Protein AF-A0A1X0WHD8-F1 (afdb_monomer_lite)

Structure (mmCIF, N/CA/C/O backbone):
data_AF-A0A1X0WHD8-F1
#
_entry.id   AF-A0A1X0WHD8-F1
#
loop_
_atom_site.group_PDB
_atom_site.id
_atom_site.type_symbol
_atom_site.label_atom_id
_atom_site.label_alt_id
_atom_site.label_comp_id
_atom_site.label_asym_id
_atom_site.label_entity_id
_atom_site.label_seq_id
_atom_site.pdbx_PDB_ins_code
_atom_site.Cartn_x
_atom_site.Cartn_y
_atom_site.Cartn_z
_atom_site.occupancy
_atom_site.B_iso_or_equiv
_atom_site.auth_seq_id
_atom_site.auth_comp_id
_atom_site.auth_asym_id
_atom_site.auth_atom_id
_atom_site.pdbx_PDB_model_num
ATOM 1 N N . MET A 1 1 ? -40.326 7.541 29.564 1.00 38.59 1 MET A N 1
ATOM 2 C CA . MET A 1 1 ? -40.046 6.087 29.565 1.00 38.59 1 MET A CA 1
ATOM 3 C C . MET A 1 1 ? -38.547 5.877 29.386 1.00 38.59 1 MET A C 1
ATOM 5 O O . MET A 1 1 ? -38.040 6.093 28.293 1.00 38.59 1 MET A O 1
ATOM 9 N N . MET A 1 2 ? -37.828 5.545 30.461 1.00 30.30 2 MET A N 1
ATOM 10 C CA . MET A 1 2 ? -36.387 5.266 30.419 1.00 30.30 2 MET A CA 1
ATOM 11 C C . MET A 1 2 ? -36.145 3.893 29.778 1.00 30.30 2 MET A C 1
ATOM 13 O O . MET A 1 2 ? -36.699 2.892 30.233 1.00 30.30 2 MET A O 1
ATOM 17 N N . ARG A 1 3 ? -35.353 3.841 28.699 1.00 38.72 3 ARG A N 1
ATOM 18 C CA . ARG A 1 3 ? -34.968 2.578 28.054 1.00 38.72 3 ARG A CA 1
ATOM 19 C C . ARG A 1 3 ? -33.842 1.933 28.862 1.00 38.72 3 ARG A C 1
ATOM 21 O O . ARG A 1 3 ? -32.819 2.564 29.108 1.00 38.72 3 ARG A O 1
ATOM 28 N N . LYS A 1 4 ? -34.078 0.687 29.289 1.00 38.88 4 LYS A N 1
ATOM 29 C CA . LYS A 1 4 ? -33.125 -0.174 30.003 1.00 38.88 4 LYS A CA 1
ATOM 30 C C . LYS A 1 4 ? -31.788 -0.202 29.254 1.00 38.88 4 LYS A C 1
ATOM 32 O O . LYS A 1 4 ? -31.759 -0.543 28.074 1.00 38.88 4 LYS A O 1
ATOM 37 N N . GLY A 1 5 ? -30.714 0.175 29.947 1.00 40.56 5 GLY A N 1
ATOM 38 C CA . GLY A 1 5 ? -29.352 0.106 29.431 1.00 40.56 5 GLY A CA 1
ATOM 39 C C . GLY A 1 5 ? -28.980 -1.333 29.084 1.00 40.56 5 GLY A C 1
ATOM 40 O O . GLY A 1 5 ? -29.236 -2.253 29.862 1.00 40.56 5 GLY A O 1
ATOM 41 N N . TYR A 1 6 ? -28.403 -1.523 27.902 1.00 46.00 6 TYR A N 1
ATOM 42 C CA . TYR A 1 6 ? -27.794 -2.792 27.530 1.00 46.00 6 TYR A CA 1
ATOM 43 C C . TYR A 1 6 ? -26.457 -2.933 28.269 1.00 46.00 6 TYR A C 1
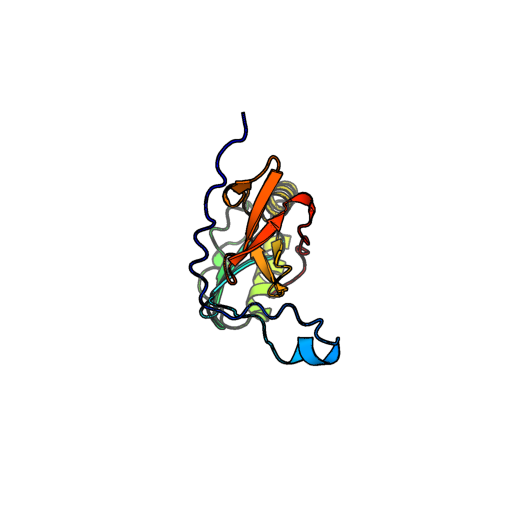ATOM 45 O O . TYR A 1 6 ? -25.655 -1.997 28.232 1.00 46.00 6 TYR A O 1
ATOM 53 N N . PRO A 1 7 ? -26.182 -4.070 28.930 1.00 37.12 7 PRO A N 1
ATOM 54 C CA . PRO A 1 7 ? -24.864 -4.322 29.483 1.00 37.12 7 PRO A CA 1
ATOM 55 C C . PRO A 1 7 ? -23.889 -4.527 28.323 1.00 37.12 7 PRO A C 1
ATOM 57 O O . PRO A 1 7 ? -24.056 -5.434 27.504 1.00 37.12 7 PRO A O 1
ATOM 60 N N . VAL A 1 8 ? -22.872 -3.669 28.255 1.00 41.53 8 VAL A N 1
ATOM 61 C CA . VAL A 1 8 ? -21.706 -3.869 27.397 1.00 41.53 8 VAL A CA 1
ATOM 62 C C . VAL A 1 8 ? -21.132 -5.239 27.750 1.00 41.53 8 VAL A C 1
ATOM 64 O O . VAL A 1 8 ? -20.699 -5.459 28.880 1.00 41.53 8 VAL A O 1
ATOM 67 N N . LYS A 1 9 ? -21.153 -6.189 26.811 1.00 35.97 9 LYS A N 1
ATOM 68 C CA . LYS A 1 9 ? -20.412 -7.445 26.962 1.00 35.97 9 LYS A CA 1
ATOM 69 C C . LYS A 1 9 ? -18.928 -7.137 26.769 1.00 35.97 9 LYS A C 1
ATOM 71 O O . LYS A 1 9 ? -18.366 -7.397 25.712 1.00 35.97 9 LYS A O 1
ATOM 76 N N . THR A 1 10 ? -18.298 -6.565 27.791 1.00 41.03 10 THR A N 1
ATOM 77 C CA . THR A 1 10 ? -16.843 -6.498 27.910 1.00 41.03 10 THR A CA 1
ATOM 78 C C . THR A 1 10 ? -16.320 -7.903 28.195 1.00 41.03 10 THR A C 1
ATOM 80 O O . THR A 1 10 ? -16.030 -8.274 29.329 1.00 41.03 10 THR A O 1
ATOM 83 N N . TYR A 1 11 ? -16.149 -8.715 27.153 1.00 39.66 11 TYR A N 1
ATOM 84 C CA . TYR A 1 11 ? -15.201 -9.828 27.225 1.00 39.66 11 TYR A CA 1
ATOM 85 C C . TYR A 1 11 ? -13.782 -9.292 27.010 1.00 39.66 11 TYR A C 1
ATOM 87 O O . TYR A 1 11 ? -13.092 -9.662 26.072 1.00 39.66 11 TYR A O 1
ATOM 95 N N . CYS A 1 12 ? -13.357 -8.421 27.924 1.00 36.97 12 CYS A N 1
ATOM 96 C CA . CYS A 1 12 ? -11.963 -8.071 28.148 1.00 36.97 12 CYS A CA 1
ATOM 97 C C . CYS A 1 12 ? -11.712 -8.253 29.645 1.00 36.97 12 CYS A C 1
ATOM 99 O O . CYS A 1 12 ? -11.910 -7.343 30.445 1.00 36.97 12 CYS A O 1
ATOM 101 N N . LYS A 1 13 ? -11.298 -9.461 30.041 1.00 40.00 13 LYS A N 1
ATOM 102 C CA . LYS A 1 13 ? -10.571 -9.643 31.301 1.00 40.00 13 LYS A CA 1
ATOM 103 C C . LYS A 1 13 ? -9.186 -9.031 31.102 1.00 40.00 13 LYS A C 1
ATOM 105 O O . LYS A 1 13 ? -8.266 -9.706 30.662 1.00 40.00 13 LYS A O 1
ATOM 110 N N . GLY A 1 14 ? -9.067 -7.744 31.389 1.00 34.22 14 GLY A N 1
ATOM 111 C CA . GLY A 1 14 ? -7.804 -7.022 31.418 1.00 34.22 14 GLY A CA 1
ATOM 112 C C . GLY A 1 14 ? -8.010 -5.754 32.225 1.00 34.22 14 GLY A C 1
ATOM 113 O O . GLY A 1 14 ? -8.841 -4.931 31.859 1.00 34.22 14 GLY A O 1
ATOM 114 N N . ASN A 1 15 ? -7.321 -5.648 33.361 1.00 36.97 15 ASN A N 1
ATOM 115 C CA . ASN A 1 15 ? -7.393 -4.521 34.287 1.00 36.97 15 ASN A CA 1
ATOM 116 C C . ASN A 1 15 ? -7.232 -3.184 33.552 1.00 36.97 15 ASN A C 1
ATOM 118 O O . ASN A 1 15 ? -6.120 -2.796 33.202 1.00 36.97 15 ASN A O 1
ATOM 122 N N . SER A 1 16 ? -8.325 -2.443 33.380 1.00 38.00 16 SER A N 1
ATOM 123 C CA . SER A 1 16 ? -8.271 -1.046 32.965 1.00 38.00 16 SER A CA 1
ATOM 124 C C . SER A 1 16 ? -7.974 -0.173 34.184 1.00 38.00 16 SER A C 1
ATOM 126 O O . SER A 1 16 ? -8.848 0.522 34.703 1.00 38.00 16 SER A O 1
ATOM 128 N N . ASN A 1 17 ? -6.727 -0.210 34.652 1.00 33.12 17 ASN A N 1
ATOM 129 C CA . ASN A 1 17 ? -6.188 0.924 35.385 1.00 33.12 17 ASN A CA 1
ATOM 130 C C . ASN A 1 17 ? -5.932 2.021 34.349 1.00 33.12 17 ASN A C 1
ATOM 132 O O . ASN A 1 17 ? -4.905 2.029 33.679 1.00 33.12 17 ASN A O 1
ATOM 136 N N . TYR A 1 18 ? -6.886 2.943 34.206 1.00 39.44 18 TYR A N 1
ATOM 137 C CA . TYR A 1 18 ? -6.640 4.259 33.618 1.00 39.44 18 TYR A CA 1
ATOM 138 C C . TYR A 1 18 ? -5.752 5.057 34.587 1.00 39.44 18 TYR A C 1
ATOM 140 O O . TYR A 1 18 ? -6.187 6.001 35.244 1.00 39.44 18 TYR A O 1
ATOM 148 N N . SER A 1 19 ? -4.498 4.637 34.734 1.00 39.78 19 SER A N 1
ATOM 149 C CA . SER A 1 19 ? -3.451 5.451 35.332 1.00 39.78 19 SER A CA 1
ATOM 150 C C . SER A 1 19 ? -2.824 6.271 34.217 1.00 39.78 19 SER A C 1
ATOM 152 O O . SER A 1 19 ? -2.398 5.731 33.200 1.00 39.78 19 SER A O 1
ATOM 154 N N . ARG A 1 20 ? -2.815 7.591 34.407 1.00 44.66 20 ARG A N 1
ATOM 155 C CA . ARG A 1 20 ? -2.038 8.556 33.627 1.00 44.66 20 ARG A CA 1
ATOM 156 C C . ARG A 1 20 ? -0.572 8.111 33.635 1.00 44.66 20 ARG A C 1
ATOM 158 O O . ARG A 1 20 ? 0.134 8.410 34.591 1.00 44.66 20 ARG A O 1
ATOM 165 N N . LEU A 1 21 ? -0.160 7.354 32.625 1.00 39.25 21 LEU A N 1
ATOM 166 C CA . LEU A 1 21 ? 1.237 6.984 32.436 1.00 39.25 21 LEU A CA 1
ATOM 167 C C . LEU A 1 21 ? 1.997 8.240 32.006 1.00 39.25 21 LEU A C 1
ATOM 169 O O . LEU A 1 21 ? 1.504 9.026 31.189 1.00 39.25 21 LEU A O 1
ATOM 173 N N . SER A 1 22 ? 3.158 8.461 32.616 1.00 45.62 22 SER A N 1
ATOM 174 C CA . SER A 1 22 ? 4.048 9.552 32.232 1.00 45.62 22 SER A CA 1
ATOM 175 C C . SER A 1 22 ? 4.597 9.291 30.815 1.00 45.62 22 SER A C 1
ATOM 177 O O . SER A 1 22 ? 4.5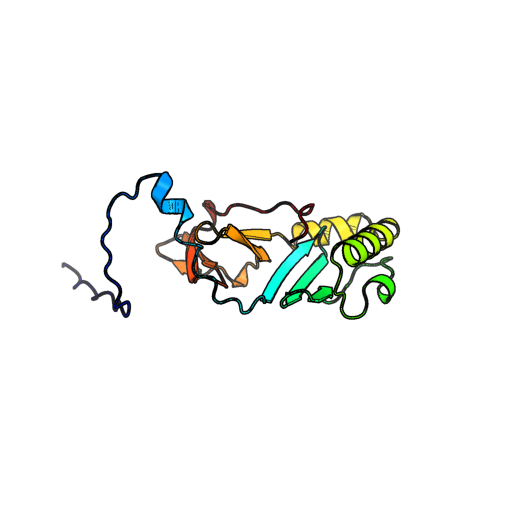91 8.145 30.356 1.00 45.62 22 SER A O 1
ATOM 179 N N . PRO A 1 23 ? 5.075 10.323 30.092 1.00 49.47 23 PRO A N 1
ATOM 180 C CA . PRO A 1 23 ? 5.638 10.155 28.748 1.00 49.47 23 PRO A CA 1
ATOM 181 C C . PRO A 1 23 ? 6.720 9.063 28.670 1.00 49.47 23 PRO A C 1
ATOM 183 O O . PRO A 1 23 ? 6.817 8.373 27.660 1.00 49.47 23 PRO A O 1
ATOM 186 N N . GLU A 1 24 ? 7.463 8.849 29.758 1.00 46.97 24 GLU A N 1
ATOM 187 C CA . GLU A 1 24 ? 8.553 7.870 29.856 1.00 46.97 24 GLU A CA 1
ATOM 188 C C . GLU A 1 24 ? 8.064 6.406 29.908 1.00 46.97 24 GLU A C 1
ATOM 190 O O . GLU A 1 24 ? 8.767 5.502 29.467 1.00 46.97 24 GLU A O 1
ATOM 195 N N . GLU A 1 25 ? 6.838 6.141 30.373 1.00 43.88 25 GLU A N 1
ATOM 196 C CA . GLU A 1 25 ? 6.283 4.776 30.454 1.00 43.88 25 GLU A CA 1
ATOM 197 C C . GLU A 1 25 ? 5.615 4.317 29.143 1.00 43.88 25 GLU A C 1
ATOM 199 O O . GLU A 1 25 ? 5.368 3.123 28.940 1.00 43.88 25 GLU A O 1
ATOM 204 N N . SER A 1 26 ? 5.359 5.251 28.219 1.00 48.78 26 SER A N 1
ATOM 205 C CA . SER A 1 26 ? 4.799 4.958 26.893 1.00 48.78 26 SER A CA 1
ATOM 206 C C . SER A 1 26 ? 5.786 4.254 25.950 1.00 48.78 26 SER A C 1
ATOM 208 O O . SER A 1 26 ? 5.366 3.611 24.990 1.00 48.78 26 SER A O 1
ATOM 210 N N . GLU A 1 27 ? 7.089 4.290 26.253 1.00 41.06 27 GLU A N 1
ATOM 211 C CA . GLU A 1 27 ? 8.131 3.659 25.432 1.00 41.06 27 GLU A CA 1
ATOM 212 C C . GLU A 1 27 ? 8.315 2.154 25.713 1.00 41.06 27 GLU A C 1
ATOM 214 O O . GLU A 1 27 ? 8.886 1.432 24.893 1.00 41.06 27 GLU A O 1
ATOM 219 N N . ILE A 1 28 ? 7.808 1.640 26.844 1.00 44.62 28 ILE A N 1
ATOM 220 C CA . ILE A 1 28 ? 8.048 0.246 27.275 1.00 44.62 28 ILE A CA 1
ATOM 221 C C . ILE A 1 28 ? 6.967 -0.719 26.763 1.00 44.62 28 ILE A C 1
ATOM 223 O O . ILE A 1 28 ? 7.211 -1.919 26.614 1.00 44.62 28 ILE A O 1
ATOM 227 N N . THR A 1 29 ? 5.785 -0.222 26.399 1.00 40.50 29 THR A N 1
ATOM 228 C CA . THR A 1 29 ? 4.740 -1.055 25.794 1.00 40.50 29 THR A CA 1
ATOM 229 C C . THR A 1 29 ? 4.767 -0.896 24.283 1.00 40.50 29 THR A C 1
ATOM 231 O O . THR A 1 29 ? 4.023 -0.114 23.701 1.00 40.50 29 THR A O 1
ATOM 234 N N . LYS A 1 30 ? 5.626 -1.682 23.615 1.00 48.72 30 LYS A N 1
ATOM 235 C CA . LYS A 1 30 ? 5.464 -1.898 22.170 1.00 48.72 30 LYS A CA 1
ATOM 236 C C . LYS A 1 30 ? 3.996 -2.266 21.927 1.00 48.72 30 LYS A C 1
ATOM 238 O O . LYS A 1 30 ? 3.521 -3.218 22.555 1.00 48.72 30 LYS A O 1
ATOM 243 N N . PRO A 1 31 ? 3.271 -1.529 21.073 1.00 50.66 31 PRO A N 1
ATOM 244 C CA . PRO A 1 31 ? 1.861 -1.789 20.867 1.00 50.66 31 PRO A CA 1
ATOM 245 C C . PRO A 1 31 ? 1.676 -3.232 20.399 1.00 50.66 31 PRO A C 1
ATOM 247 O O . PRO A 1 31 ? 2.436 -3.743 19.572 1.00 50.66 31 PRO A O 1
ATOM 250 N N . PHE A 1 32 ? 0.695 -3.908 20.992 1.00 47.78 32 PHE A N 1
ATOM 251 C CA . PHE A 1 32 ? 0.375 -5.298 20.702 1.00 47.78 32 PHE A CA 1
ATOM 252 C C . PHE A 1 32 ? 0.026 -5.442 19.213 1.00 47.78 32 PHE A C 1
ATOM 254 O O . PHE A 1 32 ? -1.033 -5.005 18.767 1.00 47.78 32 PHE A O 1
ATOM 261 N N . ASN A 1 33 ? 0.938 -6.031 18.438 1.00 54.28 33 ASN A N 1
ATOM 262 C CA . ASN A 1 33 ? 0.781 -6.242 17.002 1.00 54.28 33 ASN A CA 1
ATOM 263 C C . ASN A 1 33 ? 0.529 -7.730 16.738 1.00 54.28 33 ASN A C 1
ATOM 265 O O . ASN A 1 33 ? 1.459 -8.530 16.794 1.00 54.28 33 ASN A O 1
ATOM 269 N N . THR A 1 34 ? -0.708 -8.101 16.392 1.00 59.00 34 THR A N 1
ATOM 270 C CA . THR A 1 34 ? -1.079 -9.503 16.076 1.00 59.00 34 THR A CA 1
ATOM 271 C C . THR A 1 34 ? -0.734 -9.936 14.653 1.00 59.00 34 THR A C 1
ATOM 273 O O . THR A 1 34 ? -1.113 -11.014 14.214 1.00 59.00 34 THR A O 1
ATOM 276 N N . HIS A 1 35 ? -0.032 -9.097 13.895 1.00 66.62 35 HIS A N 1
ATOM 277 C CA . HIS A 1 35 ? 0.006 -9.239 12.444 1.00 66.62 35 HIS A CA 1
ATOM 278 C C . HIS A 1 35 ? 0.889 -10.375 11.889 1.00 66.62 35 HIS A C 1
ATOM 280 O O . HIS A 1 35 ? 0.939 -10.503 10.675 1.00 66.62 35 HIS A O 1
ATOM 286 N N . ASP A 1 36 ? 1.594 -11.191 12.689 1.00 68.31 36 ASP A N 1
ATOM 287 C CA . ASP A 1 36 ? 2.542 -12.224 12.196 1.00 68.31 36 ASP A CA 1
ATOM 288 C C . ASP A 1 36 ? 3.514 -11.704 11.106 1.00 68.31 36 ASP A C 1
ATOM 290 O O . ASP A 1 36 ? 3.873 -12.403 10.154 1.00 68.31 36 ASP A O 1
ATOM 294 N N . GLY A 1 37 ? 3.889 -10.421 11.189 1.00 75.06 37 GLY A N 1
ATOM 295 C CA . GLY A 1 37 ? 4.713 -9.743 10.183 1.00 75.06 37 GLY A CA 1
ATOM 296 C C . GLY A 1 37 ? 4.002 -9.450 8.853 1.00 75.06 37 GLY A C 1
ATOM 297 O O . GLY A 1 37 ? 4.665 -9.040 7.899 1.00 75.06 37 GLY A O 1
ATOM 298 N N . ARG A 1 38 ? 2.689 -9.686 8.753 1.00 86.56 38 ARG A N 1
ATOM 299 C CA . ARG A 1 38 ? 1.852 -9.463 7.571 1.00 86.56 38 ARG A CA 1
ATOM 300 C C . ARG A 1 38 ? 1.283 -8.052 7.548 1.00 86.56 38 ARG A C 1
ATOM 302 O O . ARG A 1 38 ? 0.526 -7.672 8.430 1.00 86.56 38 ARG A O 1
ATOM 309 N N . MET A 1 39 ? 1.559 -7.311 6.487 1.00 90.31 39 MET A N 1
ATOM 310 C CA . MET A 1 39 ? 1.070 -5.948 6.322 1.00 90.31 39 MET A CA 1
ATOM 311 C C . MET A 1 39 ? 0.743 -5.674 4.859 1.00 90.31 39 MET A C 1
ATOM 313 O O . MET A 1 39 ? 1.511 -6.047 3.980 1.00 90.31 39 MET A O 1
ATOM 317 N N . SER A 1 40 ? -0.377 -5.009 4.593 1.00 93.31 40 SER A N 1
ATOM 318 C CA . SER A 1 40 ? -0.713 -4.505 3.259 1.00 93.31 40 SER A CA 1
ATOM 319 C C . SER A 1 40 ? -0.700 -2.982 3.274 1.00 93.31 40 SER A C 1
ATOM 321 O O . SER A 1 40 ? -1.399 -2.379 4.087 1.00 93.31 40 SER A O 1
ATOM 323 N N . PHE A 1 41 ? 0.042 -2.363 2.362 1.00 94.25 41 PHE A N 1
ATOM 324 C CA . PHE A 1 41 ? 0.137 -0.907 2.224 1.00 94.25 41 PHE A CA 1
ATOM 325 C C . PHE A 1 41 ? 0.236 -0.510 0.748 1.00 94.25 41 PHE A C 1
ATOM 327 O O . PHE A 1 41 ? 0.387 -1.361 -0.124 1.00 94.25 41 PHE A O 1
ATOM 334 N N . ALA A 1 42 ? 0.105 0.776 0.448 1.00 95.06 42 ALA A N 1
ATOM 335 C CA . ALA A 1 42 ? 0.313 1.336 -0.877 1.00 95.06 42 ALA A CA 1
ATOM 336 C C . ALA A 1 42 ? 1.655 2.070 -0.962 1.00 95.06 42 ALA A C 1
ATOM 338 O O . ALA A 1 42 ? 1.991 2.834 -0.064 1.00 95.06 42 ALA A O 1
ATOM 339 N N . TYR A 1 43 ? 2.382 1.905 -2.061 1.00 95.50 43 TYR A N 1
ATOM 340 C CA . TYR A 1 43 ? 3.532 2.735 -2.412 1.00 95.50 43 TYR A CA 1
ATOM 341 C C . TYR A 1 43 ? 3.304 3.321 -3.802 1.00 95.50 43 TYR A C 1
ATOM 343 O O . TYR A 1 43 ? 3.108 2.576 -4.766 1.00 95.50 43 TYR A O 1
ATOM 351 N N . LYS A 1 44 ? 3.243 4.654 -3.901 1.00 93.50 44 LYS A N 1
ATOM 352 C CA . LYS A 1 44 ? 2.946 5.391 -5.143 1.00 93.50 44 LYS A CA 1
ATOM 353 C C . LYS A 1 44 ? 1.713 4.868 -5.900 1.00 93.50 44 LYS A C 1
ATOM 355 O O . LYS A 1 44 ? 1.657 4.926 -7.125 1.00 93.50 44 LYS A O 1
ATOM 360 N N . GLY A 1 45 ? 0.715 4.366 -5.169 1.00 91.94 45 GLY A N 1
ATOM 361 C CA . GLY A 1 45 ? -0.532 3.816 -5.708 1.00 91.94 45 GLY A CA 1
ATOM 362 C C . GLY A 1 45 ? -0.522 2.308 -5.995 1.00 91.94 45 GLY A C 1
ATOM 363 O O . GLY A 1 45 ? -1.597 1.737 -6.194 1.00 91.94 45 GLY A O 1
ATOM 364 N N . LEU A 1 46 ? 0.630 1.631 -5.972 1.00 94.38 46 LEU A N 1
ATOM 365 C CA . LEU A 1 46 ? 0.706 0.167 -6.056 1.00 94.38 46 LEU A CA 1
ATOM 366 C C . LEU A 1 46 ? 0.501 -0.458 -4.680 1.00 94.38 46 LEU A C 1
ATOM 368 O O . LEU A 1 46 ? 1.024 0.041 -3.692 1.00 94.38 46 LEU A O 1
ATOM 372 N N . VAL A 1 47 ? -0.248 -1.557 -4.611 1.00 95.25 47 VAL A N 1
ATOM 373 C CA . VAL A 1 47 ? -0.492 -2.267 -3.350 1.00 95.25 47 VAL A CA 1
ATOM 374 C C . VAL A 1 47 ? 0.608 -3.294 -3.129 1.00 95.25 47 VAL A C 1
ATOM 376 O O . VAL A 1 47 ? 0.837 -4.146 -3.984 1.00 95.25 47 VAL A O 1
ATOM 379 N N . ILE A 1 48 ? 1.252 -3.229 -1.971 1.00 95.81 48 ILE A N 1
ATOM 380 C CA . ILE A 1 48 ? 2.324 -4.118 -1.545 1.00 95.81 48 ILE A CA 1
ATOM 381 C C . ILE A 1 48 ? 1.826 -4.948 -0.369 1.00 95.81 48 ILE A C 1
ATOM 383 O O . ILE A 1 48 ? 1.333 -4.416 0.626 1.00 95.81 48 ILE A O 1
ATOM 387 N N . ASP A 1 49 ? 1.983 -6.260 -0.495 1.00 94.56 49 ASP A N 1
ATOM 388 C CA . ASP A 1 49 ? 1.805 -7.221 0.579 1.00 94.56 49 ASP A CA 1
ATOM 389 C C . ASP A 1 49 ? 3.175 -7.615 1.128 1.00 94.56 49 ASP A C 1
ATOM 391 O O . ASP A 1 49 ? 3.989 -8.235 0.440 1.00 94.56 49 ASP A O 1
ATOM 395 N N . LYS A 1 50 ? 3.411 -7.257 2.387 1.00 92.88 50 LYS A N 1
ATOM 396 C CA . LYS A 1 50 ? 4.567 -7.644 3.185 1.00 92.88 50 LYS A CA 1
ATOM 397 C C . LYS A 1 50 ? 4.199 -8.826 4.070 1.00 92.88 50 LYS A C 1
ATOM 399 O O . LYS A 1 50 ? 3.128 -8.843 4.674 1.00 92.88 50 LYS A O 1
ATOM 404 N N . ARG A 1 51 ? 5.094 -9.801 4.181 1.00 91.12 51 ARG A N 1
ATOM 405 C CA . ARG A 1 51 ? 5.040 -10.887 5.163 1.00 91.12 51 ARG A CA 1
ATOM 406 C C . ARG A 1 51 ? 6.449 -11.142 5.677 1.00 91.12 51 ARG A C 1
ATOM 408 O O . ARG A 1 51 ? 7.299 -11.634 4.940 1.00 91.12 51 ARG A O 1
ATOM 415 N N . ASN A 1 52 ? 6.703 -10.815 6.940 1.00 87.75 52 ASN A N 1
ATOM 416 C CA . ASN A 1 52 ? 8.049 -10.786 7.517 1.00 87.75 52 ASN A CA 1
ATOM 417 C C . ASN A 1 52 ? 8.964 -9.860 6.697 1.00 87.75 52 ASN A C 1
ATOM 419 O O . ASN A 1 52 ? 8.677 -8.667 6.584 1.00 87.75 52 ASN A O 1
ATOM 423 N N . SER A 1 53 ? 10.033 -10.406 6.119 1.00 87.88 53 SER A N 1
ATOM 424 C CA . SER A 1 53 ? 10.976 -9.694 5.248 1.00 87.88 53 SER A CA 1
ATOM 425 C C . SER A 1 53 ? 10.666 -9.866 3.760 1.00 87.88 53 SER A C 1
ATOM 427 O O . SER A 1 53 ? 11.486 -9.493 2.932 1.00 87.88 53 SER A O 1
ATOM 429 N N . LEU A 1 54 ? 9.526 -10.471 3.415 1.00 93.00 54 LEU A N 1
ATOM 430 C CA . LEU A 1 54 ? 9.123 -10.732 2.038 1.00 93.00 54 LEU A CA 1
ATOM 431 C C . LEU A 1 54 ? 8.077 -9.719 1.581 1.00 93.00 54 LEU A C 1
ATOM 433 O O . LEU A 1 54 ? 7.154 -9.409 2.332 1.00 93.00 54 LEU A O 1
ATOM 437 N N . TYR A 1 55 ? 8.194 -9.260 0.343 1.00 95.44 55 TYR A N 1
ATOM 438 C CA . TYR A 1 55 ? 7.327 -8.273 -0.286 1.00 95.44 55 TYR A CA 1
ATOM 439 C C . TYR A 1 55 ? 6.819 -8.811 -1.618 1.00 95.44 55 TYR A C 1
ATOM 441 O O . TYR A 1 55 ? 7.559 -9.451 -2.362 1.00 95.44 55 TYR A O 1
ATOM 449 N N . SER A 1 56 ? 5.568 -8.524 -1.941 1.00 95.81 56 SER A N 1
ATOM 450 C CA . SER A 1 56 ? 4.963 -8.855 -3.231 1.00 95.81 56 SER A CA 1
ATOM 451 C C . SER A 1 56 ? 4.026 -7.732 -3.652 1.00 95.81 56 SER A C 1
ATOM 453 O O . SER A 1 56 ? 3.345 -7.145 -2.809 1.00 95.81 56 SER A O 1
ATOM 455 N N . VAL A 1 57 ? 4.006 -7.403 -4.941 1.00 95.38 57 VAL A N 1
ATOM 456 C CA . VAL A 1 57 ? 3.095 -6.386 -5.476 1.00 95.38 57 VAL A CA 1
ATOM 457 C C . VAL A 1 57 ? 1.814 -7.069 -5.930 1.00 95.38 57 VAL A C 1
ATOM 459 O O . VAL A 1 57 ? 1.845 -8.027 -6.699 1.00 95.38 57 VAL A O 1
ATOM 462 N N . ARG A 1 58 ? 0.671 -6.578 -5.455 1.00 92.44 58 ARG A N 1
ATOM 463 C CA . ARG A 1 58 ? -0.637 -7.139 -5.787 1.00 92.44 58 ARG A CA 1
ATOM 464 C C . ARG A 1 58 ? -1.164 -6.544 -7.091 1.00 92.44 58 ARG A C 1
ATOM 466 O O . ARG A 1 58 ? -1.324 -5.328 -7.173 1.00 92.44 58 ARG A O 1
ATOM 473 N N . ASP A 1 59 ? -1.500 -7.412 -8.049 1.00 79.31 59 ASP A N 1
ATOM 474 C CA . ASP A 1 59 ? -2.233 -7.137 -9.296 1.00 79.31 59 ASP A CA 1
ATOM 475 C C . ASP A 1 59 ? -2.003 -5.737 -9.892 1.00 79.31 59 ASP A C 1
ATOM 477 O O . ASP A 1 59 ? -2.824 -4.821 -9.744 1.00 79.31 59 ASP A O 1
ATOM 481 N N . VAL A 1 60 ? -0.902 -5.572 -10.627 1.00 83.06 60 VAL A N 1
ATOM 482 C CA . VAL A 1 60 ? -0.592 -4.306 -11.298 1.00 83.06 60 VAL A CA 1
ATOM 483 C C . VAL A 1 60 ? -1.443 -4.149 -12.558 1.00 83.06 60 VAL A C 1
ATOM 485 O O . VAL A 1 60 ? -1.108 -4.634 -13.633 1.00 83.06 60 VAL A O 1
ATOM 488 N N . LYS A 1 61 ? -2.568 -3.442 -12.428 1.00 81.81 61 LYS A N 1
ATOM 489 C CA . LYS A 1 61 ? -3.456 -3.073 -13.546 1.00 81.81 61 LYS A CA 1
ATOM 490 C C . LYS A 1 61 ? -3.189 -1.640 -14.009 1.00 81.81 61 LYS A C 1
ATOM 492 O O . LYS A 1 61 ? -4.098 -0.809 -14.014 1.00 81.81 61 LYS A O 1
ATOM 497 N N . LEU A 1 62 ? -1.933 -1.341 -14.332 1.00 89.12 62 LEU A N 1
ATOM 498 C CA . LEU A 1 62 ? -1.495 -0.024 -14.792 1.00 89.12 62 LEU A CA 1
ATOM 499 C C . LEU A 1 62 ? -0.978 -0.128 -16.226 1.00 89.12 62 LEU A C 1
ATOM 501 O O . LEU A 1 62 ? -0.047 -0.876 -16.508 1.00 89.12 62 LEU A O 1
ATOM 505 N N . GLU A 1 63 ? -1.605 0.608 -17.141 1.00 88.12 63 GLU A N 1
ATOM 506 C CA . GLU A 1 63 ? -1.179 0.630 -18.540 1.00 88.12 63 GLU A CA 1
ATOM 507 C C . GLU A 1 63 ? 0.213 1.255 -18.671 1.00 88.12 63 GLU A C 1
ATOM 509 O O . GLU A 1 63 ? 0.500 2.280 -18.048 1.00 88.12 63 GLU A O 1
ATOM 514 N N . GLY A 1 64 ? 1.065 0.624 -19.481 1.00 87.88 64 GLY A N 1
ATOM 515 C CA . GLY A 1 64 ? 2.458 1.030 -19.675 1.00 87.88 64 GLY A CA 1
ATOM 516 C C . GLY A 1 64 ? 3.405 0.590 -18.557 1.00 87.88 64 GLY A C 1
ATOM 517 O O . GLY A 1 64 ? 4.615 0.755 -18.695 1.00 87.88 64 GLY A O 1
ATOM 518 N N . PHE A 1 65 ? 2.897 -0.006 -17.471 1.00 92.62 65 PHE A N 1
ATOM 519 C CA . PHE A 1 65 ? 3.753 -0.528 -16.413 1.00 92.62 65 PHE A CA 1
ATOM 520 C C . PHE A 1 65 ? 4.321 -1.905 -16.809 1.00 92.62 65 PHE A C 1
ATOM 522 O O . PHE A 1 65 ? 3.548 -2.826 -17.097 1.00 92.62 65 PHE A O 1
ATOM 529 N N . PRO A 1 66 ? 5.649 -2.097 -16.796 1.00 92.50 66 PRO A N 1
ATOM 530 C CA . PRO A 1 66 ? 6.280 -3.376 -17.093 1.00 92.50 66 PRO A CA 1
ATOM 531 C C . PRO A 1 66 ? 6.111 -4.342 -15.911 1.00 92.50 66 PRO A C 1
ATOM 533 O O . PRO A 1 66 ? 6.953 -4.423 -15.021 1.00 92.50 66 PRO A O 1
ATOM 536 N N . VAL A 1 67 ? 5.005 -5.092 -15.900 1.00 91.94 67 VAL A N 1
ATOM 537 C CA . VAL A 1 67 ? 4.613 -5.983 -14.785 1.00 91.94 67 VAL A CA 1
ATOM 538 C C . VAL A 1 67 ? 5.710 -6.985 -14.403 1.00 91.94 67 VAL A C 1
ATOM 540 O O . VAL A 1 67 ? 5.897 -7.255 -13.221 1.00 91.94 67 VAL A O 1
ATOM 543 N N . HIS A 1 68 ? 6.488 -7.464 -15.377 1.00 91.44 68 HIS A N 1
ATOM 544 C CA . HIS A 1 68 ? 7.593 -8.403 -15.157 1.00 91.44 68 HIS A CA 1
ATOM 545 C C . HIS A 1 68 ? 8.685 -7.870 -14.209 1.00 91.44 68 HIS A C 1
ATOM 547 O O . HIS A 1 68 ? 9.403 -8.663 -13.612 1.00 91.44 68 HIS A O 1
ATOM 553 N N . LEU A 1 69 ? 8.818 -6.545 -14.037 1.00 91.81 69 LEU A N 1
ATOM 554 C CA . LEU A 1 69 ? 9.792 -5.962 -13.103 1.00 91.81 69 LEU A CA 1
ATOM 555 C C . LEU A 1 69 ? 9.439 -6.207 -11.633 1.00 91.81 69 LEU A C 1
ATOM 557 O O . LEU A 1 69 ? 10.320 -6.171 -10.779 1.00 91.81 69 LEU A O 1
ATOM 561 N N . VAL A 1 70 ? 8.157 -6.411 -11.331 1.00 93.25 70 VAL A N 1
ATOM 562 C CA . VAL A 1 70 ? 7.651 -6.572 -9.957 1.00 93.25 70 VAL A CA 1
ATOM 563 C C . VAL A 1 70 ? 6.946 -7.910 -9.752 1.00 93.25 70 VAL A C 1
ATOM 565 O O . VAL A 1 70 ? 6.255 -8.107 -8.752 1.00 93.25 70 VAL A O 1
ATOM 568 N N . GLU A 1 71 ? 7.112 -8.829 -10.700 1.00 92.06 71 GLU A N 1
ATOM 569 C CA . GLU A 1 71 ? 6.577 -10.177 -10.610 1.00 92.06 71 GLU A CA 1
ATOM 570 C C . GLU A 1 71 ? 7.386 -11.004 -9.599 1.00 92.06 71 GLU A C 1
ATOM 572 O O . GLU A 1 71 ? 8.617 -11.000 -9.599 1.00 92.06 71 GLU A O 1
ATOM 577 N N . GLY A 1 72 ? 6.684 -11.722 -8.719 1.00 92.06 72 GLY A N 1
ATOM 578 C CA . GLY A 1 72 ? 7.290 -12.600 -7.720 1.00 92.06 72 GLY A CA 1
ATOM 579 C C . GLY A 1 72 ? 7.392 -11.996 -6.317 1.00 92.06 72 GLY A C 1
ATOM 580 O O . GLY A 1 72 ? 6.586 -11.160 -5.905 1.00 92.06 72 GLY A O 1
ATOM 581 N N . VAL A 1 73 ? 8.355 -12.507 -5.546 1.00 94.62 73 VAL A N 1
ATOM 582 C CA . VAL A 1 73 ? 8.551 -12.175 -4.130 1.00 94.62 73 VAL A CA 1
ATOM 583 C C . VAL A 1 73 ? 9.951 -11.609 -3.927 1.00 94.62 73 VAL A C 1
ATOM 585 O O . VAL A 1 73 ? 10.943 -12.221 -4.313 1.00 94.62 73 VAL A O 1
ATOM 588 N N . PHE A 1 74 ? 10.023 -10.460 -3.268 1.00 95.00 74 PHE A N 1
ATOM 589 C CA . PHE A 1 74 ? 11.251 -9.730 -2.985 1.00 95.00 74 PHE A CA 1
ATOM 590 C C . PHE A 1 74 ? 11.593 -9.864 -1.508 1.00 95.00 74 PHE A C 1
ATOM 592 O O . PHE A 1 74 ? 10.712 -9.764 -0.662 1.00 95.00 74 PHE A O 1
ATOM 599 N N . ASN A 1 75 ? 12.865 -10.057 -1.178 1.00 94.00 75 ASN A N 1
ATOM 600 C CA . ASN A 1 75 ? 13.359 -10.036 0.203 1.00 94.00 75 ASN A CA 1
ATOM 601 C C . ASN A 1 75 ? 14.142 -8.752 0.548 1.00 94.00 75 ASN A C 1
ATOM 603 O O . ASN A 1 75 ? 14.474 -8.536 1.711 1.00 94.00 75 ASN A O 1
ATOM 607 N N . ASP A 1 76 ? 14.423 -7.901 -0.446 1.00 92.31 76 ASP A N 1
ATOM 608 C CA . ASP A 1 76 ? 15.036 -6.579 -0.279 1.00 92.31 76 ASP A CA 1
ATOM 609 C C . ASP A 1 76 ? 14.043 -5.495 -0.725 1.00 92.31 76 ASP A C 1
ATOM 611 O O . ASP A 1 76 ? 13.676 -5.396 -1.901 1.00 92.31 76 ASP A O 1
ATOM 615 N N . SER A 1 77 ? 13.622 -4.662 0.227 1.00 91.81 77 SER A N 1
ATOM 616 C CA . SER A 1 77 ? 12.700 -3.550 -0.012 1.00 91.81 77 SER A CA 1
ATOM 617 C C . SER A 1 77 ? 13.274 -2.502 -0.965 1.00 91.81 77 SER A C 1
ATOM 619 O O . SER A 1 77 ? 12.530 -1.898 -1.735 1.00 91.81 77 SER A O 1
ATOM 621 N N . ARG A 1 78 ? 14.597 -2.300 -0.971 1.00 93.12 78 ARG A N 1
ATOM 622 C CA . ARG A 1 78 ? 15.257 -1.315 -1.841 1.00 93.12 78 ARG A CA 1
ATOM 623 C C . ARG A 1 78 ? 15.190 -1.746 -3.297 1.00 93.12 78 ARG A C 1
ATOM 625 O O . ARG A 1 78 ? 14.916 -0.918 -4.158 1.00 93.12 78 ARG A O 1
ATOM 632 N N . MET A 1 79 ? 15.390 -3.037 -3.560 1.00 93.56 79 MET A N 1
ATOM 633 C CA . MET A 1 79 ? 15.298 -3.587 -4.914 1.00 93.56 79 MET A CA 1
ATOM 634 C C . MET A 1 79 ? 13.876 -3.483 -5.453 1.00 93.56 79 MET A C 1
ATOM 636 O O . MET A 1 79 ? 13.683 -3.014 -6.573 1.00 93.56 79 MET A O 1
ATOM 640 N N . LEU A 1 80 ? 12.878 -3.827 -4.632 1.00 95.31 80 LEU A N 1
ATOM 641 C CA . LEU A 1 80 ? 11.483 -3.668 -5.031 1.00 95.31 80 LEU A CA 1
ATOM 642 C C . LEU A 1 80 ? 11.130 -2.196 -5.288 1.00 95.31 80 LEU A C 1
ATOM 644 O O . LEU A 1 80 ? 10.481 -1.883 -6.282 1.00 95.31 80 LEU A O 1
ATOM 648 N N . ARG A 1 81 ? 11.593 -1.278 -4.435 1.00 95.31 81 ARG A N 1
ATOM 649 C CA . ARG A 1 81 ? 11.384 0.160 -4.636 1.00 95.31 81 ARG A CA 1
ATOM 650 C C . ARG A 1 81 ? 11.967 0.642 -5.964 1.00 95.31 81 ARG A C 1
ATOM 652 O O . ARG A 1 81 ? 11.268 1.330 -6.698 1.00 95.31 81 ARG A O 1
ATOM 659 N N . ILE A 1 82 ? 13.203 0.261 -6.290 1.00 95.12 82 ILE A N 1
ATOM 660 C CA . ILE A 1 82 ? 13.848 0.630 -7.560 1.00 95.12 82 ILE A CA 1
ATOM 661 C C . ILE A 1 82 ? 13.061 0.072 -8.752 1.00 95.12 82 ILE A C 1
ATOM 663 O O . ILE A 1 82 ? 12.828 0.796 -9.717 1.00 95.12 82 ILE A O 1
ATOM 667 N N . ALA A 1 83 ? 12.616 -1.186 -8.678 1.00 94.88 83 ALA A N 1
ATOM 668 C CA . ALA A 1 83 ? 11.819 -1.807 -9.733 1.00 94.88 83 ALA A CA 1
ATOM 669 C C . ALA A 1 83 ? 10.475 -1.089 -9.944 1.00 94.88 83 ALA A C 1
ATOM 671 O O . ALA A 1 83 ? 10.085 -0.826 -11.083 1.00 94.88 83 ALA A O 1
ATOM 672 N N . ILE A 1 84 ? 9.794 -0.719 -8.853 1.00 95.50 84 ILE A N 1
ATOM 673 C CA . ILE A 1 84 ? 8.558 0.068 -8.907 1.00 95.50 84 ILE A CA 1
ATOM 674 C C . ILE A 1 84 ? 8.832 1.440 -9.517 1.00 95.50 84 ILE A C 1
ATOM 676 O O . ILE A 1 84 ? 8.174 1.808 -10.485 1.00 95.50 84 ILE A O 1
ATOM 680 N N . ASP A 1 85 ? 9.803 2.181 -8.986 1.00 95.25 85 ASP A N 1
ATOM 681 C CA . ASP A 1 85 ? 10.119 3.532 -9.448 1.00 95.25 85 ASP A CA 1
ATOM 682 C C . ASP A 1 85 ? 10.490 3.537 -10.936 1.00 95.25 85 ASP A C 1
ATOM 684 O O . ASP A 1 85 ? 9.985 4.371 -11.684 1.00 95.25 85 ASP A O 1
ATOM 688 N N . GLY A 1 86 ? 11.281 2.559 -11.388 1.00 94.25 86 GLY A N 1
ATOM 689 C CA . GLY A 1 86 ? 11.615 2.374 -12.799 1.00 94.25 86 GLY A CA 1
ATOM 690 C C . GLY A 1 86 ? 10.395 2.068 -13.671 1.00 94.25 86 GLY A C 1
ATOM 691 O O . GLY A 1 86 ? 10.231 2.677 -14.726 1.00 94.25 86 GLY A O 1
ATOM 692 N N . GLY A 1 87 ? 9.503 1.176 -13.228 1.00 92.44 87 GLY A N 1
ATOM 693 C CA . GLY A 1 87 ? 8.282 0.844 -13.969 1.00 92.44 87 GLY A CA 1
ATOM 694 C C . GLY A 1 87 ? 7.254 1.979 -14.012 1.00 92.44 87 GLY A C 1
ATOM 695 O O . GLY A 1 87 ? 6.499 2.102 -14.975 1.00 92.44 87 GLY A O 1
ATOM 696 N N . LEU A 1 88 ? 7.228 2.844 -12.996 1.00 93.56 88 LEU A N 1
ATOM 697 C CA . LEU A 1 88 ? 6.341 4.007 -12.964 1.00 93.56 88 LEU A CA 1
ATOM 698 C C . LEU A 1 88 ? 6.737 5.090 -13.978 1.00 93.56 88 LEU A C 1
ATOM 700 O O . LEU A 1 88 ? 5.864 5.842 -14.402 1.00 93.56 88 LEU A O 1
ATOM 704 N N . LEU A 1 89 ? 8.001 5.151 -14.413 1.00 92.44 89 LEU A N 1
ATOM 705 C CA . LEU A 1 89 ? 8.455 6.116 -15.427 1.00 92.44 89 LEU A CA 1
ATOM 706 C C . LEU A 1 89 ? 7.821 5.883 -16.805 1.00 92.44 89 LEU A C 1
ATOM 708 O O . LEU A 1 89 ? 7.706 6.818 -17.593 1.00 92.44 89 LEU A O 1
ATOM 712 N N . THR A 1 90 ? 7.418 4.647 -17.101 1.00 91.00 90 THR A N 1
ATOM 713 C CA . THR A 1 90 ? 6.794 4.263 -18.378 1.00 91.00 90 THR A CA 1
ATOM 714 C C . THR A 1 90 ? 5.272 4.153 -18.285 1.00 91.00 90 THR A C 1
ATOM 716 O O . THR A 1 90 ? 4.605 3.904 -19.289 1.00 91.00 90 THR A O 1
ATOM 719 N N . ALA A 1 91 ? 4.708 4.308 -17.086 1.00 91.81 91 ALA A N 1
ATOM 720 C CA . ALA A 1 91 ? 3.283 4.162 -16.849 1.00 91.81 91 ALA A CA 1
ATOM 721 C C . ALA A 1 91 ? 2.489 5.389 -17.314 1.00 91.81 91 ALA A C 1
ATOM 723 O O . ALA A 1 91 ? 2.972 6.519 -17.290 1.00 91.81 91 ALA A O 1
ATOM 724 N N . SER A 1 92 ? 1.222 5.174 -17.677 1.00 92.25 92 SER A N 1
ATOM 725 C CA . SER A 1 92 ? 0.292 6.265 -17.986 1.00 92.25 92 SER A CA 1
ATOM 726 C C . SER A 1 92 ? 0.092 7.185 -16.761 1.00 92.25 92 SER A C 1
ATOM 728 O O . SER A 1 92 ? -0.430 6.710 -15.744 1.00 92.25 92 SER A O 1
ATOM 730 N N . PRO A 1 93 ? 0.435 8.492 -16.841 1.00 90.94 93 PRO A N 1
ATOM 731 C CA . PRO A 1 93 ? 0.345 9.410 -15.701 1.00 90.94 93 PRO A CA 1
ATOM 732 C C . PRO A 1 93 ? -1.076 9.554 -15.143 1.00 90.94 93 PRO A C 1
ATOM 734 O O . PRO A 1 93 ? -1.281 9.460 -13.936 1.00 90.94 93 PRO A O 1
ATOM 737 N N . GLU A 1 94 ? -2.075 9.685 -16.020 1.00 91.62 94 GLU A N 1
ATOM 738 C CA . GLU A 1 94 ? -3.485 9.827 -15.630 1.00 91.62 94 GLU A CA 1
ATOM 739 C C . GLU A 1 94 ? -3.993 8.589 -14.869 1.00 91.62 94 GLU A C 1
ATOM 741 O O . GLU A 1 94 ? -4.719 8.684 -13.877 1.00 91.62 94 GLU A O 1
ATOM 746 N N . LYS A 1 95 ? -3.591 7.389 -15.306 1.00 89.94 95 LYS A N 1
ATOM 747 C CA . LYS A 1 95 ? -3.973 6.143 -14.627 1.00 89.94 95 LYS A CA 1
ATOM 748 C C . LYS A 1 95 ? -3.222 5.955 -13.313 1.00 89.94 95 LYS A C 1
ATOM 750 O O . LYS A 1 95 ? -3.796 5.406 -12.371 1.00 89.94 95 LYS A O 1
ATOM 755 N N . LEU A 1 96 ? -1.972 6.405 -13.241 1.00 91.50 96 LEU A N 1
ATOM 756 C CA . LEU A 1 96 ? -1.184 6.384 -12.014 1.00 91.50 96 LEU A CA 1
ATOM 757 C C . LEU A 1 96 ? -1.803 7.287 -10.941 1.00 91.50 96 LEU A C 1
ATOM 759 O O . LEU A 1 96 ? -1.947 6.861 -9.797 1.00 91.50 96 LEU A O 1
ATOM 763 N N . GLU A 1 97 ? -2.236 8.490 -11.308 1.00 92.19 97 GLU A N 1
ATOM 764 C CA . GLU A 1 97 ? -2.907 9.411 -10.387 1.00 92.19 97 GLU A CA 1
ATOM 765 C C . GLU A 1 97 ? -4.196 8.796 -9.822 1.00 92.19 97 GLU A C 1
ATOM 767 O O . GLU A 1 97 ? -4.362 8.705 -8.604 1.00 92.19 97 GLU A O 1
ATOM 772 N N . ARG A 1 98 ? -5.035 8.204 -10.681 1.00 91.25 98 ARG A N 1
ATOM 773 C CA . ARG A 1 98 ? -6.230 7.456 -10.243 1.00 91.25 98 ARG A CA 1
ATOM 774 C C . ARG A 1 98 ? -5.900 6.293 -9.303 1.00 91.25 98 ARG A C 1
ATOM 776 O O . ARG A 1 98 ? -6.666 5.993 -8.385 1.00 91.25 98 ARG A O 1
ATOM 783 N N . LEU A 1 99 ? -4.779 5.599 -9.523 1.00 91.19 99 LEU A N 1
ATOM 784 C CA . LEU A 1 99 ? -4.326 4.540 -8.617 1.00 91.19 99 LEU A CA 1
ATOM 785 C C . LEU A 1 99 ? -3.920 5.091 -7.251 1.00 91.19 99 LEU A C 1
ATOM 787 O O . LEU A 1 99 ? -4.303 4.497 -6.240 1.00 91.19 99 LEU A O 1
ATOM 791 N N . ARG A 1 100 ? -3.195 6.214 -7.215 1.00 91.88 100 ARG A N 1
ATOM 792 C CA . ARG A 1 100 ? -2.782 6.901 -5.981 1.00 91.88 100 ARG A CA 1
ATOM 793 C C . ARG A 1 100 ? -3.976 7.410 -5.180 1.00 91.88 100 ARG A C 1
ATOM 795 O O . ARG A 1 100 ? -4.025 7.233 -3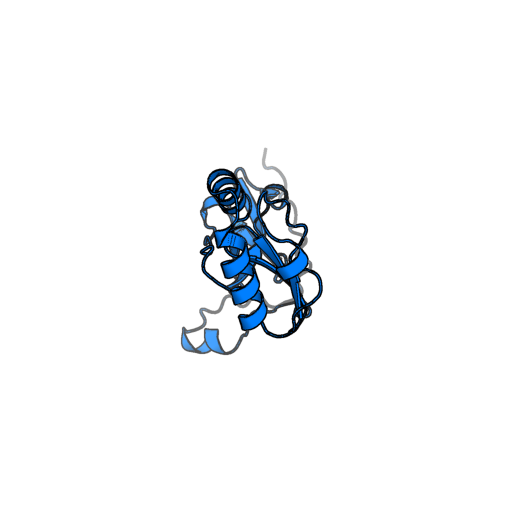.967 1.00 91.88 100 ARG A O 1
ATOM 802 N N . GLU A 1 101 ? -4.991 7.951 -5.846 1.00 91.12 101 GLU A N 1
ATOM 803 C CA . GLU A 1 101 ? -6.226 8.378 -5.181 1.00 91.12 101 GLU A CA 1
ATOM 804 C C . GLU A 1 101 ? -7.006 7.209 -4.568 1.00 91.12 101 GLU A C 1
ATOM 806 O O . GLU A 1 101 ? -7.607 7.343 -3.499 1.00 91.12 101 GLU A O 1
ATOM 811 N N . ARG A 1 102 ? -7.005 6.052 -5.238 1.00 90.69 102 ARG A N 1
ATOM 812 C CA . ARG A 1 102 ? -7.740 4.862 -4.796 1.00 90.69 102 ARG A CA 1
ATOM 813 C C . ARG A 1 102 ? -7.036 4.107 -3.673 1.00 90.69 102 ARG A C 1
ATOM 815 O O . ARG A 1 102 ? -7.699 3.541 -2.803 1.00 90.69 102 ARG A O 1
ATOM 822 N N . ASN A 1 103 ? -5.714 4.017 -3.739 1.00 93.38 103 ASN A N 1
ATOM 823 C CA . ASN A 1 103 ? -4.900 3.225 -2.828 1.00 93.38 103 ASN A CA 1
ATOM 824 C C . ASN A 1 103 ? -4.152 4.166 -1.883 1.00 93.38 103 ASN A C 1
ATOM 826 O O . ASN A 1 103 ? -3.024 4.565 -2.157 1.00 93.38 103 ASN A O 1
ATOM 830 N N . LYS A 1 104 ? -4.804 4.501 -0.769 1.00 93.25 104 LYS A N 1
ATOM 831 C CA . LYS A 1 104 ? -4.259 5.368 0.278 1.00 93.25 104 LYS A CA 1
ATOM 832 C C . LYS A 1 104 ? -3.922 4.569 1.527 1.00 93.25 104 LYS A C 1
ATOM 834 O O . LYS A 1 104 ? -4.578 3.568 1.822 1.00 93.25 104 LYS A O 1
ATOM 839 N N . ASN A 1 105 ? -2.930 5.044 2.266 1.00 94.69 105 ASN A N 1
ATOM 840 C CA . ASN A 1 105 ? -2.551 4.474 3.550 1.00 94.69 105 ASN A CA 1
ATOM 841 C C . ASN A 1 105 ? -3.172 5.261 4.694 1.00 94.69 105 ASN A C 1
ATOM 843 O O . ASN A 1 105 ? -3.352 6.474 4.602 1.00 94.69 105 ASN A O 1
ATOM 847 N N . VAL A 1 106 ? -3.431 4.565 5.791 1.00 94.50 106 VAL A N 1
ATOM 848 C CA . VAL A 1 106 ? -3.748 5.155 7.088 1.00 94.50 106 VAL A CA 1
ATOM 849 C C . VAL A 1 106 ? -2.790 4.563 8.111 1.00 94.50 106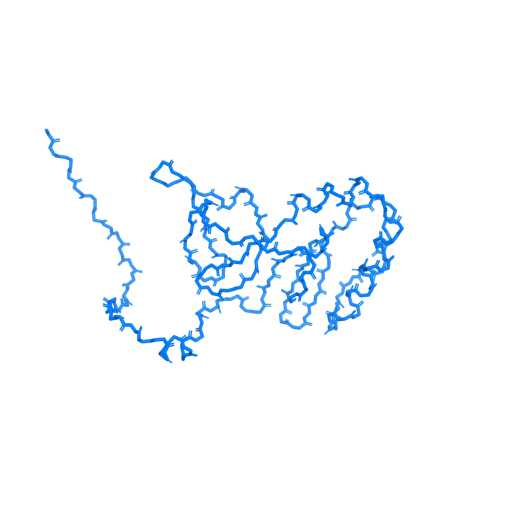 VAL A C 1
ATOM 851 O O . VAL A 1 106 ? -2.542 3.357 8.114 1.00 94.50 106 VAL A O 1
ATOM 854 N N . SER A 1 107 ? -2.239 5.417 8.962 1.00 92.81 107 SER A N 1
ATOM 855 C CA . SER A 1 107 ? -1.431 5.022 10.109 1.00 92.81 107 SER A CA 1
ATOM 856 C C . SER A 1 107 ? -2.347 4.827 11.307 1.00 92.81 107 SER A C 1
ATOM 858 O O . SER A 1 107 ? -3.091 5.732 11.675 1.00 92.81 107 SER A O 1
ATOM 860 N N . CYS A 1 108 ? -2.307 3.647 11.923 1.00 90.75 108 CYS A N 1
ATOM 861 C CA . CYS A 1 108 ? -3.123 3.371 13.102 1.00 90.75 108 CYS A CA 1
ATOM 862 C C . CYS A 1 108 ? -2.700 4.245 14.298 1.00 90.75 108 CYS A C 1
ATOM 864 O O . CYS A 1 108 ? -1.545 4.165 14.713 1.00 90.75 1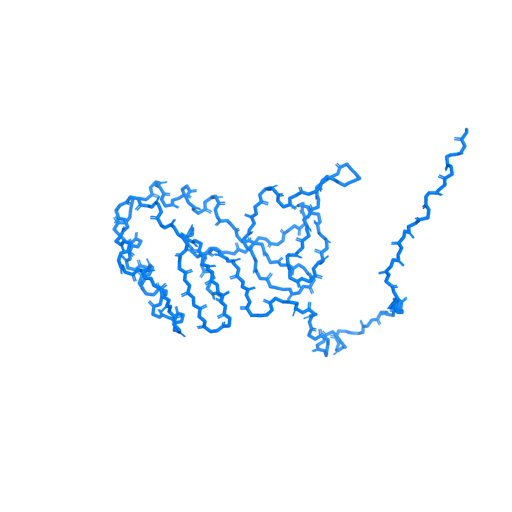08 CYS A O 1
ATOM 866 N N . GLY A 1 109 ? -3.630 4.982 14.919 1.00 88.75 109 GLY A N 1
ATOM 867 C CA . GLY A 1 109 ? -3.349 5.766 16.132 1.00 88.75 109 GLY A CA 1
ATOM 868 C C . GLY A 1 109 ? -2.947 4.938 17.363 1.00 88.75 109 GLY A C 1
ATOM 869 O O . GLY A 1 109 ? -2.254 5.440 18.241 1.00 88.75 109 GLY A O 1
ATOM 870 N N . GLY A 1 110 ? -3.331 3.658 17.423 1.00 87.88 110 GLY A N 1
ATOM 871 C CA . GLY A 1 110 ? -2.996 2.767 18.539 1.00 87.88 110 GLY A CA 1
ATOM 872 C C . GLY A 1 110 ? -1.637 2.072 18.412 1.00 87.88 110 GLY A C 1
ATOM 873 O O . GLY A 1 110 ? -0.895 1.996 19.385 1.00 87.88 110 GLY A O 1
ATOM 874 N N . CYS A 1 111 ? -1.305 1.535 17.229 1.00 87.00 111 CYS A N 1
ATOM 875 C CA . CYS A 1 111 ? -0.067 0.764 17.028 1.00 87.00 111 CYS A CA 1
ATOM 876 C C . CYS A 1 111 ? 0.967 1.399 16.096 1.00 87.00 111 CYS A C 1
ATOM 878 O O . CYS A 1 111 ? 2.041 0.830 15.910 1.00 87.00 111 CYS A O 1
ATOM 880 N N . GLY A 1 112 ? 0.645 2.527 15.462 1.00 87.69 112 GLY A N 1
ATOM 881 C CA . GLY A 1 112 ? 1.500 3.201 14.483 1.00 87.69 112 GLY A CA 1
ATOM 882 C C . GLY A 1 112 ? 1.643 2.475 13.141 1.00 87.69 112 GLY A C 1
ATOM 883 O O . GLY A 1 112 ? 2.126 3.071 12.182 1.00 87.69 112 GLY A O 1
ATOM 884 N N . THR A 1 113 ? 1.215 1.212 13.037 1.00 88.69 113 THR A N 1
ATOM 885 C CA . THR A 1 113 ? 1.368 0.417 11.814 1.00 88.69 113 THR A CA 1
ATOM 886 C C . THR A 1 113 ? 0.534 1.018 10.675 1.00 88.69 113 THR A C 1
ATOM 888 O O . THR A 1 113 ? -0.677 1.212 10.849 1.00 88.69 113 THR A O 1
ATOM 891 N N . PRO A 1 114 ? 1.139 1.291 9.506 1.00 91.06 114 PRO A N 1
ATOM 892 C CA . PRO A 1 114 ? 0.411 1.729 8.329 1.00 91.06 114 PRO A CA 1
ATOM 893 C C . PRO A 1 114 ? -0.345 0.558 7.703 1.00 91.06 114 PRO A C 1
ATOM 895 O O . PRO A 1 114 ? 0.134 -0.576 7.644 1.00 91.06 114 PRO A O 1
ATOM 898 N N . PHE A 1 115 ? -1.539 0.828 7.196 1.00 92.31 115 PHE A N 1
ATOM 899 C C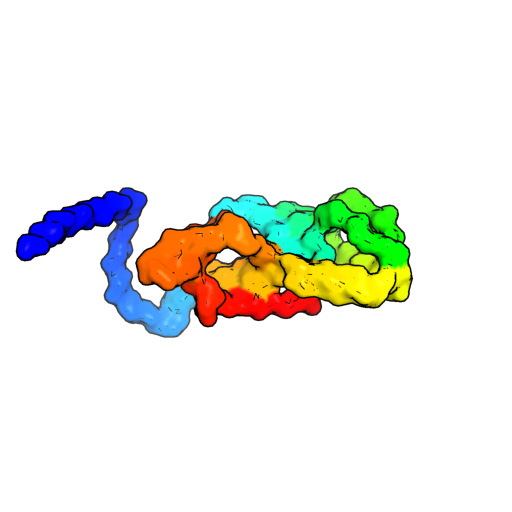A . PHE A 1 115 ? -2.308 -0.140 6.433 1.00 92.31 115 PHE A CA 1
ATOM 900 C C . PHE A 1 115 ? -3.058 0.519 5.288 1.00 92.31 115 PHE A C 1
ATOM 902 O O . PHE A 1 115 ? -3.374 1.709 5.300 1.00 92.31 115 PHE A O 1
ATOM 909 N N . LEU A 1 116 ? -3.356 -0.293 4.283 1.00 94.19 116 LEU A N 1
ATOM 910 C CA . LEU A 1 116 ? -4.131 0.114 3.130 1.00 94.19 116 LEU A CA 1
ATOM 911 C C . LEU A 1 116 ? -5.583 0.393 3.527 1.00 94.19 116 LEU A C 1
ATOM 913 O O . LEU A 1 116 ? -6.326 -0.522 3.888 1.00 94.19 116 LEU A O 1
ATOM 917 N N . PHE A 1 117 ? -6.009 1.644 3.383 1.00 94.31 117 PHE A N 1
ATOM 918 C CA . PHE A 1 117 ? -7.382 2.042 3.645 1.00 94.31 117 PHE A CA 1
ATOM 919 C C . PHE A 1 117 ? -8.323 1.502 2.571 1.00 94.31 117 PHE A C 1
ATOM 921 O O . PHE A 1 117 ? -8.093 1.646 1.364 1.00 94.31 117 PHE A O 1
ATOM 928 N N . ARG A 1 118 ? -9.438 0.918 3.010 1.00 92.25 118 ARG A N 1
ATOM 929 C CA . ARG A 1 118 ? -10.542 0.528 2.138 1.00 92.25 118 ARG A CA 1
ATOM 930 C C . ARG A 1 118 ? -11.850 1.025 2.733 1.00 92.25 118 ARG A C 1
ATOM 932 O O . ARG A 1 118 ? -12.129 0.797 3.902 1.00 92.25 118 ARG A O 1
ATOM 939 N N . ARG A 1 119 ? -12.701 1.639 1.905 1.00 90.81 119 ARG A N 1
ATOM 940 C CA . ARG A 1 119 ? -14.010 2.157 2.348 1.00 90.81 119 ARG A CA 1
ATOM 941 C C . ARG A 1 119 ? -14.920 1.084 2.958 1.00 90.81 119 ARG A C 1
ATOM 943 O O . ARG A 1 119 ? -15.764 1.418 3.773 1.00 90.81 119 ARG A O 1
ATOM 950 N N . ASN A 1 120 ? -14.755 -0.186 2.582 1.00 91.19 120 ASN A N 1
ATOM 951 C CA . ASN A 1 120 ? -15.517 -1.301 3.155 1.00 91.19 120 ASN A CA 1
ATOM 952 C C . ASN A 1 120 ? -15.047 -1.720 4.562 1.00 91.19 120 ASN A C 1
ATOM 954 O O . ASN A 1 120 ? -15.691 -2.568 5.165 1.00 91.19 120 ASN A O 1
ATOM 958 N N . MET A 1 121 ? -13.939 -1.165 5.066 1.00 91.19 121 MET A N 1
ATOM 959 C CA . MET A 1 121 ? -13.507 -1.331 6.460 1.00 91.19 121 MET A CA 1
ATOM 960 C C . MET A 1 121 ? -14.228 -0.365 7.409 1.00 91.19 121 MET A C 1
ATOM 962 O O . MET A 1 121 ? -14.073 -0.487 8.620 1.00 91.19 121 MET A O 1
ATOM 966 N N . LEU A 1 122 ? -14.979 0.603 6.873 1.00 93.19 122 LEU A N 1
ATOM 967 C CA . LEU A 1 122 ? -15.766 1.527 7.678 1.00 93.19 122 LEU A CA 1
ATOM 968 C C . LEU A 1 122 ? -17.006 0.819 8.228 1.00 93.19 122 LEU A C 1
ATOM 970 O O . LEU A 1 122 ? -17.753 0.182 7.485 1.00 93.19 122 LEU A O 1
ATOM 974 N N . ILE A 1 123 ? -17.225 0.980 9.526 1.00 93.12 123 ILE A N 1
ATOM 975 C CA . ILE A 1 123 ? -18.339 0.427 10.288 1.00 93.12 123 ILE A CA 1
ATOM 976 C C . ILE A 1 123 ? -19.172 1.607 10.790 1.00 93.12 123 ILE A C 1
ATOM 978 O O . ILE A 1 123 ? -18.634 2.543 11.384 1.00 93.12 123 ILE A O 1
ATOM 982 N N . ASP A 1 124 ? -20.482 1.576 10.555 1.00 93.50 124 ASP A N 1
ATOM 983 C CA . ASP A 1 124 ? -21.384 2.610 11.065 1.00 93.50 124 ASP A CA 1
ATOM 984 C C . ASP A 1 124 ? -21.511 2.488 12.594 1.00 93.50 124 ASP A C 1
ATOM 986 O O . ASP A 1 124 ? -21.865 1.431 13.123 1.00 93.50 124 ASP A O 1
ATOM 990 N N . TYR A 1 125 ? -21.233 3.575 13.319 1.00 90.69 125 TYR A N 1
ATOM 991 C CA . TYR A 1 125 ? -21.256 3.602 14.781 1.00 90.69 125 TYR A CA 1
ATOM 992 C C . TYR A 1 125 ? -21.675 4.975 15.322 1.00 90.69 125 TYR A C 1
ATOM 994 O O . TYR A 1 125 ? -21.065 5.994 15.009 1.00 90.69 125 TYR A O 1
ATOM 1002 N N . LEU A 1 126 ? -22.728 5.002 16.153 1.00 83.06 126 LEU A N 1
ATOM 1003 C CA . LEU A 1 126 ? -23.237 6.195 16.858 1.00 83.06 126 LEU A CA 1
ATOM 1004 C C . LEU A 1 126 ? -23.394 7.463 15.984 1.00 83.06 126 LEU A C 1
ATOM 1006 O O . LEU A 1 126 ? -23.170 8.575 16.451 1.00 83.06 126 LEU A O 1
ATOM 1010 N N . GLY A 1 127 ? -23.808 7.305 14.723 1.00 85.56 127 GLY A N 1
ATOM 1011 C CA . GLY A 1 127 ? -24.019 8.426 13.795 1.00 85.56 127 GLY A CA 1
ATOM 1012 C C . GLY A 1 127 ? -22.768 8.887 13.039 1.00 85.56 127 GLY A C 1
ATOM 1013 O O . GLY A 1 127 ? -22.841 9.864 12.301 1.00 85.56 127 GLY A O 1
ATOM 1014 N N . GLY A 1 128 ? -21.646 8.181 13.189 1.00 90.69 128 GLY A N 1
ATOM 1015 C CA . GLY A 1 128 ? -20.437 8.348 12.389 1.00 90.69 128 GLY A CA 1
ATOM 1016 C C . GLY A 1 128 ? -19.943 7.018 11.826 1.00 90.69 128 GLY A C 1
ATOM 1017 O O . GLY A 1 128 ? -20.622 5.993 11.915 1.00 90.69 128 GLY A O 1
ATOM 1018 N N . LYS A 1 129 ? -18.740 7.044 11.254 1.00 94.25 129 LYS A N 1
ATOM 1019 C CA . LYS A 1 129 ? -18.045 5.854 10.765 1.00 94.25 129 LYS A CA 1
ATOM 1020 C C . LYS A 1 129 ? -16.753 5.662 11.530 1.00 94.25 129 LYS A C 1
ATOM 1022 O O . LYS A 1 129 ? -15.987 6.610 11.701 1.00 94.25 129 LYS A O 1
ATOM 1027 N N . ILE A 1 130 ? -16.526 4.436 11.970 1.00 93.94 130 ILE A N 1
ATOM 1028 C CA . ILE A 1 130 ? -15.272 4.017 12.585 1.00 93.94 130 ILE A CA 1
ATOM 1029 C C . ILE A 1 130 ? -14.560 3.042 11.661 1.00 93.94 130 ILE A C 1
ATOM 1031 O O . ILE A 1 130 ? -15.190 2.317 10.894 1.00 93.94 130 ILE A O 1
ATOM 1035 N N . ILE A 1 131 ? -13.243 3.007 11.747 1.00 94.44 131 ILE A N 1
ATOM 1036 C CA . ILE A 1 131 ? -12.423 1.947 11.182 1.00 94.44 131 ILE A CA 1
ATOM 1037 C C . ILE A 1 131 ? -11.732 1.226 12.325 1.00 94.44 131 ILE A C 1
ATOM 1039 O O . ILE A 1 131 ? -11.281 1.839 13.291 1.00 94.44 131 ILE A O 1
ATOM 1043 N N . GLN A 1 132 ? -11.644 -0.089 12.201 1.00 92.81 132 GLN A N 1
ATOM 1044 C CA . GLN A 1 132 ? -10.885 -0.912 13.121 1.00 92.81 132 GLN A CA 1
ATOM 1045 C C . GLN A 1 132 ? -9.549 -1.272 12.473 1.00 92.81 132 GLN A C 1
ATOM 1047 O O . GLN A 1 132 ? -9.505 -1.760 11.342 1.00 92.81 132 GLN A O 1
ATOM 1052 N N . CYS A 1 133 ? -8.450 -1.032 13.187 1.00 90.44 133 CYS A N 1
ATOM 1053 C CA . CYS A 1 133 ? -7.125 -1.425 12.731 1.00 90.44 133 CYS A CA 1
ATOM 1054 C C . CYS A 1 133 ? -7.068 -2.949 12.534 1.00 90.44 133 CYS A C 1
ATOM 1056 O O . CYS A 1 133 ? -7.327 -3.686 13.489 1.00 90.44 133 CYS A O 1
ATOM 1058 N N . PRO A 1 134 ? -6.646 -3.444 11.357 1.00 89.62 134 PRO A N 1
ATOM 1059 C CA . PRO A 1 134 ? -6.605 -4.879 11.076 1.00 89.62 134 PRO A CA 1
ATOM 1060 C C . PRO A 1 134 ? -5.550 -5.647 11.893 1.00 89.62 134 PRO A C 1
ATOM 1062 O O . PRO A 1 134 ? -5.497 -6.870 11.806 1.00 89.62 134 PRO A O 1
ATOM 1065 N N . TYR A 1 135 ? -4.691 -4.954 12.652 1.00 88.88 135 TYR A N 1
ATOM 1066 C CA . TYR A 1 135 ? -3.540 -5.554 13.340 1.00 88.88 135 TYR A CA 1
ATOM 1067 C C . TYR A 1 135 ? -3.585 -5.463 14.868 1.00 88.88 135 TYR A C 1
ATOM 1069 O O . TYR A 1 135 ? -3.073 -6.356 15.545 1.00 88.88 135 TYR A O 1
ATOM 1077 N N . CYS A 1 136 ? -4.144 -4.387 15.423 1.00 88.50 136 CYS A N 1
ATOM 1078 C CA . CYS A 1 136 ? -4.261 -4.199 16.874 1.00 88.50 136 CYS A CA 1
ATOM 1079 C C . CYS A 1 136 ? -5.705 -3.983 17.340 1.00 88.50 136 CYS A C 1
ATOM 1081 O O . CYS A 1 136 ? -5.931 -3.796 18.531 1.00 88.50 136 CYS A O 1
ATOM 1083 N N . TYR A 1 137 ? -6.673 -3.995 16.415 1.00 89.69 137 TYR A N 1
ATOM 1084 C CA . TYR A 1 137 ? -8.102 -3.798 16.679 1.00 89.69 137 TYR A CA 1
ATOM 1085 C C . TYR A 1 137 ? -8.466 -2.461 17.337 1.00 89.69 137 TYR A C 1
ATOM 1087 O O . TYR A 1 137 ? -9.589 -2.287 17.799 1.00 89.69 137 TYR A O 1
ATOM 1095 N N . PHE A 1 138 ? -7.540 -1.499 17.350 1.00 91.44 138 PHE A N 1
ATOM 1096 C CA . PHE A 1 138 ? -7.834 -0.137 17.772 1.00 91.44 138 PHE A CA 1
ATOM 1097 C C . PHE A 1 138 ? -8.873 0.483 16.838 1.00 91.44 138 PHE A C 1
ATOM 1099 O O . PHE A 1 138 ? -8.725 0.419 15.614 1.00 91.44 138 PHE A O 1
ATOM 1106 N N . GLU A 1 139 ? -9.913 1.065 17.422 1.00 93.19 139 GLU A N 1
ATOM 1107 C CA . GLU A 1 139 ? -11.006 1.707 16.701 1.00 93.19 139 GLU A CA 1
ATOM 1108 C C . GLU A 1 139 ? -10.798 3.215 16.674 1.00 93.19 139 GLU A C 1
ATOM 1110 O O . GLU A 1 139 ? -10.525 3.842 17.698 1.00 93.19 139 GLU A O 1
ATOM 1115 N N . GLU A 1 140 ? -10.948 3.799 15.493 1.00 93.31 140 GLU A N 1
ATOM 1116 C CA . GLU A 1 140 ? -10.776 5.228 15.282 1.00 93.31 140 GLU A CA 1
ATOM 1117 C C . GLU A 1 140 ? -11.865 5.754 14.352 1.00 93.31 140 GLU A C 1
ATOM 1119 O O . GLU A 1 140 ? -12.300 5.064 13.428 1.00 93.31 140 GLU A O 1
ATOM 1124 N N . PHE A 1 141 ? -12.339 6.971 14.609 1.00 93.25 141 PHE A N 1
ATOM 1125 C CA . PHE A 1 141 ? -13.323 7.605 13.741 1.00 93.25 141 PHE A CA 1
ATOM 1126 C C . PHE A 1 141 ? -12.684 8.057 12.424 1.00 93.25 141 PHE A C 1
ATOM 1128 O O . PHE A 1 141 ? -11.528 8.479 12.395 1.00 93.25 141 PHE A O 1
ATOM 1135 N N . GLU A 1 142 ? -13.455 7.994 11.336 1.00 92.69 142 GLU A N 1
ATOM 1136 C CA . GLU A 1 142 ? -13.001 8.344 9.982 1.00 92.69 142 GLU A CA 1
ATOM 1137 C C . GLU A 1 142 ? -12.434 9.773 9.887 1.00 92.69 142 GLU A C 1
ATOM 1139 O O . GLU A 1 142 ? -11.454 10.008 9.182 1.00 92.69 142 GLU A O 1
ATOM 1144 N N . ASP A 1 143 ? -13.009 10.723 10.626 1.00 91.94 143 ASP A N 1
ATOM 1145 C CA . ASP A 1 143 ? -12.590 12.129 10.658 1.00 91.94 143 ASP A CA 1
ATOM 1146 C C . ASP A 1 143 ? -11.260 12.360 11.396 1.00 91.94 143 ASP A C 1
ATOM 1148 O O . ASP A 1 143 ? -10.658 13.423 11.256 1.00 91.94 143 ASP A O 1
ATOM 1152 N N . ARG A 1 144 ? -10.783 11.369 12.158 1.00 91.62 144 ARG A N 1
ATOM 1153 C CA . ARG A 1 144 ? -9.543 11.440 12.948 1.00 91.62 144 ARG A CA 1
ATOM 1154 C C . ARG A 1 144 ? -8.392 10.642 12.351 1.00 91.62 144 ARG A C 1
ATOM 1156 O O . ARG A 1 144 ? -7.313 10.616 12.934 1.00 91.62 144 ARG A O 1
ATOM 1163 N N . LEU A 1 145 ? -8.598 10.005 11.199 1.00 92.31 145 LEU A N 1
ATOM 1164 C CA . LEU A 1 145 ? -7.581 9.146 10.603 1.00 92.31 145 LEU A CA 1
ATOM 1165 C C . LEU A 1 145 ? -6.332 9.924 10.211 1.00 92.31 145 LEU A C 1
ATOM 1167 O O . LEU A 1 145 ? -6.384 10.929 9.499 1.00 92.31 145 LEU A O 1
ATOM 1171 N N . ASN A 1 146 ? -5.189 9.386 10.624 1.00 92.69 146 ASN A N 1
ATOM 1172 C CA . ASN A 1 146 ? -3.892 9.866 10.191 1.00 92.69 146 ASN A CA 1
ATOM 1173 C C . ASN A 1 146 ? -3.545 9.254 8.828 1.00 92.69 146 ASN A C 1
ATOM 1175 O O . ASN A 1 146 ? -3.175 8.082 8.728 1.00 92.69 146 ASN A O 1
ATOM 1179 N N . TRP A 1 147 ? -3.689 10.041 7.767 1.00 91.94 147 TRP A N 1
ATOM 1180 C CA . TRP A 1 147 ? -3.403 9.598 6.406 1.00 91.94 147 TRP A CA 1
ATOM 1181 C C . TRP A 1 147 ? -1.896 9.477 6.172 1.00 91.94 147 TRP A C 1
ATOM 1183 O O . TRP A 1 147 ? -1.141 10.432 6.346 1.00 91.94 147 TRP A O 1
ATOM 1193 N N . GLY A 1 148 ? -1.462 8.292 5.749 1.00 86.62 148 GLY A N 1
ATOM 1194 C CA . GLY A 1 148 ? -0.078 8.043 5.365 1.00 86.62 148 GLY A CA 1
ATOM 1195 C C . GLY A 1 148 ? 0.245 8.641 3.996 1.00 86.62 148 GLY A C 1
ATOM 1196 O O . GLY A 1 148 ? -0.622 8.748 3.126 1.00 86.62 148 GLY A O 1
ATOM 1197 N N . THR A 1 149 ? 1.513 8.996 3.792 1.00 87.50 149 THR A N 1
ATOM 1198 C CA . THR A 1 149 ? 2.010 9.457 2.491 1.00 87.50 149 THR A CA 1
ATOM 1199 C C . THR A 1 149 ? 2.200 8.280 1.534 1.00 87.50 149 THR A C 1
ATOM 1201 O O . THR A 1 149 ? 2.455 7.148 1.952 1.00 87.50 149 THR A O 1
ATOM 1204 N N . ASP A 1 150 ? 2.083 8.535 0.233 1.00 82.81 150 ASP A N 1
ATOM 1205 C CA . ASP A 1 150 ? 2.320 7.540 -0.818 1.00 82.81 150 ASP A CA 1
ATOM 1206 C C . ASP A 1 150 ? 3.813 7.345 -1.142 1.00 82.81 150 ASP A C 1
ATOM 1208 O O . ASP A 1 150 ? 4.171 6.381 -1.819 1.00 82.81 150 ASP A O 1
ATOM 1212 N N . GLU A 1 151 ? 4.681 8.214 -0.619 1.00 85.50 151 GLU A N 1
ATOM 1213 C CA . GLU A 1 151 ? 6.145 8.148 -0.748 1.00 85.50 151 GLU A CA 1
ATOM 1214 C C . GLU A 1 151 ? 6.823 7.265 0.314 1.00 85.50 151 GLU A C 1
ATOM 1216 O O . GLU A 1 151 ? 8.019 6.977 0.223 1.00 85.50 151 GLU A O 1
ATOM 1221 N N . SER A 1 152 ? 6.078 6.820 1.327 1.00 85.50 152 SER A N 1
ATOM 1222 C CA . SER A 1 152 ? 6.622 5.973 2.387 1.00 85.50 152 SER A CA 1
ATOM 1223 C C . SER A 1 152 ? 6.657 4.504 1.964 1.00 85.50 152 SER A C 1
ATOM 1225 O O . SER A 1 152 ? 5.658 3.951 1.505 1.00 85.50 152 SER A O 1
ATOM 1227 N N . PHE A 1 153 ? 7.811 3.863 2.154 1.00 84.56 153 PHE A N 1
ATOM 1228 C CA . PHE A 1 153 ? 7.990 2.425 1.965 1.00 84.56 153 PHE A CA 1
ATOM 1229 C C . PHE A 1 153 ? 8.236 1.779 3.332 1.00 84.56 153 PHE A C 1
ATOM 1231 O O . PHE A 1 153 ? 9.135 2.217 4.053 1.00 84.56 153 PHE A O 1
ATOM 1238 N N . TYR A 1 154 ? 7.441 0.766 3.679 1.00 79.56 154 TYR A N 1
ATOM 1239 C CA . TYR A 1 154 ? 7.360 0.182 5.023 1.00 79.56 154 TYR A CA 1
ATOM 1240 C C . TYR A 1 154 ? 7.743 -1.303 5.057 1.00 79.56 154 TYR A C 1
ATOM 1242 O O . TYR A 1 154 ? 7.562 -1.986 4.025 1.00 79.56 154 TYR A O 1
#

Secondary structure (DSSP, 8-state):
-PPPPPP------S--------GGGGGTS-----STTEEEEEETTEEEEEETTEEEEE----TT--GGGS-S-BS-HHHHHHHHHHHHTTS-HHHHHHHHHHS-EEE-TTT--EEE--GGGEEEETTEEEEE-TTT--EEEGGG-EEEPTT---

pLDDT: mean 80.08, std 20.83, range [30.3, 95.81]

Radius of gyration: 19.51 Å; chains: 1; bounding box: 55×25×55 Å

Foldseek 3Di:
DDDDDDDDPPPDPDDPPPDPDDPVVVVVDQQQFQQQQWAWAAALLWIWTTHNQKIATPDPPWPQFPVVLRPDIDNDLVSNVVSRVVRVVRTDPVVSVVSDVQWWWWQDPRNRDIHTDDPVQWDDDPNFTWGADPTRRDIDTPVPTHTDDNNDDD

Organism: NCBI:txid1646377

Sequence (154 aa):
MMRKGYPVKTYCKGNSNYSRLSPEESEITKPFNTHDGRMSFAYKGLVIDKRNSLYSVRDVKLEGFPVHLVEGVFNDSRMLRIAIDGGLLTASPEKLERLRERNKNVSCGGCGTPFLFRRNMLIDYLGGKIIQCPYCYFEEFEDRLNWGTDESFY